Protein AF-A0A0R1WDC2-F1 (afdb_monomer_lite)

pLDDT: mean 91.36, std 9.64, range [44.75, 97.81]

Radius of gyration: 18.88 Å; chains: 1; bounding box: 41×21×53 Å

Organism: NCBI:txid1423774

Sequence (84 aa):
MAINQDILDINEAIRQYGNACNSIGYAQATRESAINMQNNATSLDDAEAYSNSAERLAVAISVLRDDKNDYEEKIKRAFEHYYS

Foldseek 3Di:
DPDDVLVVQLVVLVVQLVVLVVLLVVLVVVLVVLCVQLVVDPDPVSVVVSVVSSVVSVVVSVVSVVSNVVSVVSNVVSVVVVVD

Secondary structure (DSSP, 8-state):
----HHHHHHHHHHHHHHHHHHHHHHHHHHHHHHHHHHHT-SSHHHHHHHHHHHHHHHHHHHHHHHHHHHHHHHHHHHHHHHH-

Structure (mmCIF, N/CA/C/O backbone):
data_AF-A0A0R1WDC2-F1
#
_entry.id   AF-A0A0R1WDC2-F1
#
loop_
_atom_site.group_PDB
_atom_site.id
_atom_site.type_symbol
_atom_site.label_atom_id
_atom_site.label_alt_id
_atom_site.label_comp_id
_atom_site.label_asym_id
_atom_site.label_entity_id
_atom_site.label_seq_id
_atom_site.pdbx_PDB_ins_code
_atom_site.Cartn_x
_atom_site.Cartn_y
_atom_site.Cartn_z
_atom_site.occupancy
_atom_site.B_iso_or_equiv
_atom_site.auth_seq_id
_atom_site.auth_comp_id
_atom_site.auth_asym_id
_atom_site.auth_atom_id
_atom_site.pdbx_PDB_model_num
ATOM 1 N N . MET A 1 1 ? -18.417 -16.160 28.718 1.00 44.75 1 MET A N 1
ATOM 2 C CA . MET A 1 1 ? -18.184 -14.716 28.510 1.00 44.75 1 MET A CA 1
ATOM 3 C C . MET A 1 1 ? -18.643 -14.390 27.104 1.00 44.75 1 MET A C 1
ATOM 5 O O . MET A 1 1 ? -18.034 -14.896 26.173 1.00 44.75 1 MET A O 1
ATOM 9 N N . ALA A 1 2 ? -19.745 -13.656 26.944 1.00 53.09 2 ALA A N 1
ATOM 10 C CA . ALA A 1 2 ? -20.085 -13.080 25.647 1.00 53.09 2 ALA A CA 1
ATOM 11 C C . ALA A 1 2 ? -19.105 -11.925 25.416 1.00 53.09 2 ALA A C 1
ATOM 13 O O . ALA A 1 2 ? -19.061 -10.996 26.221 1.00 53.09 2 ALA A O 1
ATOM 14 N N . ILE A 1 3 ? -18.244 -12.044 24.406 1.00 60.25 3 ILE A N 1
ATOM 15 C CA . ILE A 1 3 ? -17.394 -10.928 23.991 1.00 60.25 3 ILE A CA 1
ATOM 16 C C . ILE A 1 3 ? -18.331 -9.844 23.446 1.00 60.25 3 ILE A C 1
ATOM 18 O O . ILE A 1 3 ? -19.245 -10.159 22.686 1.00 60.25 3 ILE A O 1
ATOM 22 N N . ASN A 1 4 ? -18.137 -8.594 23.869 1.00 80.12 4 ASN A N 1
ATOM 23 C CA . ASN A 1 4 ? -18.895 -7.463 23.341 1.00 80.12 4 ASN A CA 1
ATOM 24 C C . ASN A 1 4 ? -18.610 -7.334 21.829 1.00 80.12 4 ASN A C 1
ATOM 26 O O . ASN A 1 4 ? -17.446 -7.233 21.437 1.00 80.12 4 ASN A O 1
ATOM 30 N N . GLN A 1 5 ? -19.661 -7.366 21.004 1.00 80.75 5 GLN A N 1
ATOM 31 C CA . GLN A 1 5 ? -19.571 -7.266 19.546 1.00 80.75 5 GLN A CA 1
ATOM 32 C C . GLN A 1 5 ? -18.830 -5.995 19.104 1.00 80.75 5 GLN A C 1
ATOM 34 O O . GLN A 1 5 ? -18.002 -6.065 18.203 1.00 80.75 5 GLN A O 1
ATOM 39 N N . ASP A 1 6 ? -19.007 -4.883 19.821 1.00 75.12 6 ASP A N 1
ATOM 40 C CA . ASP A 1 6 ? -18.324 -3.619 19.532 1.00 75.12 6 ASP A CA 1
ATOM 41 C C . ASP A 1 6 ? -16.799 -3.747 19.648 1.00 75.12 6 ASP A C 1
ATOM 43 O O . ASP A 1 6 ? -16.049 -3.225 18.828 1.00 75.12 6 ASP A O 1
ATOM 47 N N . ILE A 1 7 ? -16.311 -4.501 20.641 1.00 82.88 7 ILE A N 1
ATOM 48 C CA . ILE A 1 7 ? -14.872 -4.737 20.831 1.00 82.88 7 ILE A CA 1
ATOM 49 C C . ILE A 1 7 ? -14.312 -5.596 19.689 1.00 82.88 7 ILE A C 1
ATOM 51 O O . ILE A 1 7 ? -13.170 -5.399 19.269 1.00 82.88 7 ILE A O 1
ATOM 55 N N . LEU A 1 8 ? -15.091 -6.554 19.176 1.00 88.12 8 LEU A N 1
ATOM 56 C CA . LEU A 1 8 ? -14.689 -7.352 18.014 1.00 88.12 8 LEU A CA 1
ATOM 57 C C . LEU A 1 8 ? -14.613 -6.488 16.757 1.00 88.12 8 LEU A C 1
ATOM 59 O O . LEU A 1 8 ? -13.620 -6.571 16.035 1.00 88.12 8 LEU A O 1
ATOM 63 N N . ASP A 1 9 ? -15.607 -5.631 16.545 1.00 84.12 9 ASP A N 1
ATOM 64 C CA . ASP A 1 9 ? -15.677 -4.749 15.383 1.00 84.12 9 ASP A CA 1
ATOM 65 C C . ASP A 1 9 ? -14.543 -3.708 15.402 1.00 84.12 9 ASP A C 1
ATOM 67 O O . ASP A 1 9 ? -13.885 -3.501 14.380 1.00 84.12 9 ASP A O 1
ATOM 71 N N . ILE A 1 10 ? -14.218 -3.136 16.572 1.00 85.50 10 ILE A N 1
ATOM 72 C CA . ILE A 1 10 ? -13.049 -2.257 16.760 1.00 85.50 10 ILE A CA 1
ATOM 73 C C . ILE A 1 10 ? -11.751 -2.995 16.409 1.00 85.50 10 ILE A C 1
ATOM 75 O O . ILE A 1 10 ? -10.936 -2.486 15.636 1.00 85.50 10 ILE A O 1
ATOM 79 N N . ASN A 1 11 ? -11.542 -4.197 16.957 1.00 90.44 11 ASN A N 1
ATOM 80 C CA . ASN A 1 11 ? -10.321 -4.970 16.709 1.00 90.44 11 ASN A CA 1
ATOM 81 C C . ASN A 1 11 ? -10.170 -5.345 15.231 1.00 90.44 11 ASN A C 1
ATOM 83 O O . ASN A 1 11 ? -9.068 -5.270 14.680 1.00 90.44 11 ASN A O 1
ATOM 87 N N . GLU A 1 12 ? -11.267 -5.730 14.582 1.00 90.56 12 GLU A N 1
ATOM 88 C CA . GLU A 1 12 ? -11.267 -6.060 13.163 1.00 90.56 12 GLU A CA 1
ATOM 89 C C . GLU A 1 12 ? -10.957 -4.833 12.304 1.00 90.56 12 GLU A C 1
ATOM 91 O O . GLU A 1 12 ? -10.105 -4.912 11.417 1.00 90.56 12 GLU A O 1
ATOM 96 N N . ALA A 1 13 ? -11.568 -3.685 12.599 1.00 88.38 13 ALA A N 1
ATOM 97 C CA . ALA A 1 13 ? -11.319 -2.451 11.865 1.00 88.38 13 ALA A CA 1
ATOM 98 C C . ALA A 1 13 ? -9.863 -1.970 12.027 1.00 88.38 13 ALA A C 1
ATOM 100 O O . ALA A 1 13 ? -9.222 -1.611 11.038 1.00 88.38 13 ALA A O 1
ATOM 101 N N . ILE A 1 14 ? -9.288 -2.054 13.236 1.00 92.62 14 ILE A N 1
ATOM 102 C CA . ILE A 1 14 ? -7.862 -1.759 13.485 1.00 92.62 14 ILE A CA 1
ATOM 103 C C . ILE A 1 14 ? -6.959 -2.701 12.680 1.00 92.62 14 ILE A C 1
ATOM 105 O O . ILE A 1 14 ? -5.981 -2.259 12.070 1.00 92.62 14 ILE A O 1
ATOM 109 N N . ARG A 1 15 ? -7.282 -3.998 12.643 1.00 94.94 15 ARG A N 1
ATOM 110 C CA . ARG A 1 15 ? -6.525 -4.989 11.869 1.00 94.94 15 ARG A CA 1
ATOM 111 C C . ARG A 1 15 ? -6.555 -4.672 10.374 1.00 94.94 15 ARG A C 1
ATOM 113 O O . ARG A 1 15 ? -5.507 -4.682 9.729 1.00 94.94 15 ARG A O 1
ATOM 120 N N . GLN A 1 16 ? -7.732 -4.370 9.829 1.00 93.12 16 GLN A N 1
ATOM 121 C CA . GLN A 1 16 ? -7.903 -4.009 8.420 1.00 93.12 16 GLN A CA 1
ATOM 122 C C . GLN A 1 16 ? -7.162 -2.709 8.076 1.00 93.12 16 GLN A C 1
ATOM 124 O O . GLN A 1 16 ? -6.431 -2.668 7.085 1.00 93.12 16 GLN A O 1
ATOM 129 N N . TYR A 1 17 ? -7.242 -1.697 8.943 1.00 93.75 17 TYR A N 1
ATOM 130 C CA . TYR A 1 17 ? -6.490 -0.449 8.809 1.00 93.75 17 TYR A CA 1
ATOM 131 C C . TYR A 1 17 ? -4.972 -0.683 8.772 1.00 93.75 17 TYR A C 1
ATOM 133 O O . TYR A 1 17 ? -4.275 -0.156 7.899 1.00 93.75 17 TYR A O 1
ATOM 141 N N . GLY A 1 18 ? -4.449 -1.505 9.689 1.00 94.69 18 GLY A N 1
ATOM 142 C CA . GLY A 1 18 ? -3.028 -1.856 9.732 1.00 94.69 18 GLY A CA 1
ATOM 143 C C . GLY A 1 18 ? -2.567 -2.583 8.467 1.00 94.69 18 GLY A C 1
ATOM 144 O O . GLY A 1 18 ? -1.530 -2.239 7.895 1.00 94.69 18 GLY A O 1
ATOM 145 N N . ASN A 1 19 ? -3.367 -3.535 7.980 1.00 94.94 19 ASN A N 1
ATOM 146 C CA . ASN A 1 19 ? -3.092 -4.242 6.729 1.00 94.94 19 ASN A CA 1
ATOM 147 C C . ASN A 1 19 ? -3.065 -3.288 5.529 1.00 94.94 19 ASN A C 1
ATOM 149 O O . ASN A 1 19 ? -2.119 -3.340 4.747 1.00 94.94 19 ASN A O 1
ATOM 153 N N . ALA A 1 20 ? -4.040 -2.379 5.418 1.00 93.88 20 ALA A N 1
ATOM 154 C CA . ALA A 1 20 ? -4.075 -1.379 4.353 1.00 93.88 20 ALA A CA 1
ATOM 155 C C . ALA A 1 20 ? -2.827 -0.480 4.376 1.00 93.88 20 ALA A C 1
ATOM 157 O O . ALA A 1 20 ? -2.192 -0.280 3.341 1.00 93.88 20 ALA A O 1
ATOM 158 N N . CYS A 1 21 ? -2.409 -0.008 5.556 1.00 94.75 21 CYS A N 1
ATOM 159 C CA . CYS A 1 21 ? -1.181 0.781 5.709 1.00 94.75 21 CYS A CA 1
ATOM 160 C C . CYS A 1 21 ? 0.067 0.018 5.235 1.00 94.75 21 CYS A C 1
ATOM 162 O O . CYS A 1 21 ? 0.876 0.567 4.485 1.00 94.75 21 CYS A O 1
ATOM 164 N N . ASN A 1 22 ? 0.205 -1.252 5.627 1.00 96.56 22 ASN A N 1
ATOM 165 C CA . ASN A 1 22 ? 1.324 -2.091 5.196 1.00 96.56 22 ASN A CA 1
ATOM 166 C C . ASN A 1 22 ? 1.314 -2.303 3.677 1.00 96.56 22 ASN A C 1
ATOM 168 O O . ASN A 1 22 ? 2.342 -2.132 3.023 1.00 96.56 22 ASN A O 1
ATOM 172 N N . SER A 1 23 ? 0.152 -2.622 3.099 1.00 96.12 23 SER A N 1
ATOM 173 C CA . SER A 1 23 ? -0.011 -2.796 1.653 1.00 96.12 23 SER A CA 1
ATOM 174 C C . SER A 1 23 ? 0.342 -1.530 0.871 1.00 96.12 23 SER A C 1
ATOM 176 O O . SER A 1 23 ? 1.017 -1.630 -0.152 1.00 96.12 23 SER A O 1
ATOM 178 N N . ILE A 1 24 ? -0.042 -0.345 1.365 1.00 97.00 24 ILE A N 1
ATOM 179 C CA . ILE A 1 24 ? 0.367 0.942 0.779 1.00 97.00 24 ILE A CA 1
ATOM 180 C C . ILE A 1 24 ? 1.892 1.064 0.786 1.00 97.00 24 ILE A C 1
ATOM 182 O O . ILE A 1 24 ? 2.471 1.373 -0.253 1.00 97.00 24 ILE A O 1
ATOM 186 N N . GLY A 1 25 ? 2.540 0.796 1.9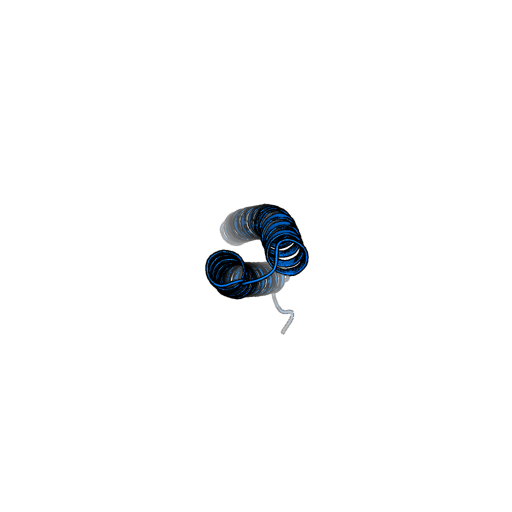24 1.00 96.50 25 GLY A N 1
ATOM 187 C CA . GLY A 1 25 ? 3.995 0.889 2.050 1.00 96.50 25 GLY A CA 1
ATOM 188 C C . GLY A 1 25 ? 4.733 -0.037 1.080 1.00 96.50 25 GLY A C 1
ATOM 189 O O . GLY A 1 25 ? 5.638 0.404 0.371 1.00 96.50 25 GL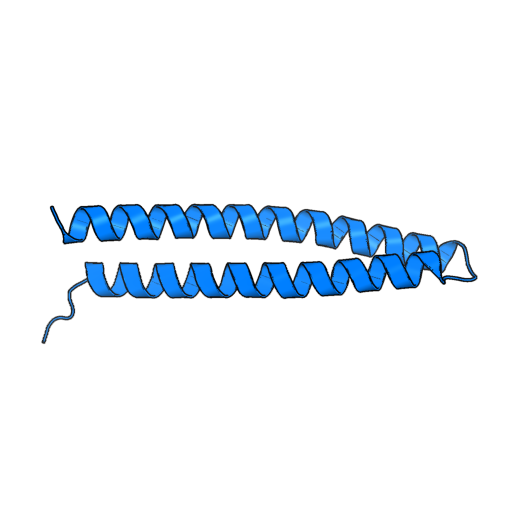Y A O 1
ATOM 190 N N . TYR A 1 26 ? 4.304 -1.299 0.974 1.00 96.81 26 TYR A N 1
ATOM 191 C CA . TYR A 1 26 ? 4.873 -2.240 0.004 1.00 96.81 26 TYR A CA 1
ATOM 192 C C . TYR A 1 26 ? 4.667 -1.771 -1.437 1.00 96.81 26 TYR A C 1
ATOM 194 O O . TYR A 1 26 ? 5.626 -1.732 -2.205 1.00 96.81 26 TYR A O 1
ATOM 202 N N . ALA A 1 27 ? 3.450 -1.357 -1.798 1.00 96.50 27 ALA A N 1
ATOM 203 C CA . ALA A 1 27 ? 3.150 -0.883 -3.145 1.00 96.50 27 ALA A CA 1
ATOM 204 C C . ALA A 1 27 ? 3.951 0.381 -3.509 1.00 96.50 27 ALA A C 1
ATOM 206 O O . ALA A 1 27 ? 4.415 0.507 -4.643 1.00 96.50 27 ALA A O 1
ATOM 207 N N . GLN A 1 28 ? 4.164 1.293 -2.553 1.00 97.56 28 GLN A N 1
ATOM 208 C CA . GLN A 1 28 ? 5.013 2.474 -2.728 1.00 97.56 28 GLN A CA 1
ATOM 209 C C . GLN A 1 28 ? 6.470 2.090 -2.991 1.00 97.56 28 GLN A C 1
ATOM 211 O O . GLN A 1 28 ? 7.039 2.552 -3.979 1.00 97.56 28 GLN A O 1
ATOM 216 N N . ALA A 1 29 ? 7.042 1.198 -2.180 1.00 97.38 29 ALA A N 1
ATOM 217 C CA . ALA A 1 29 ? 8.411 0.725 -2.375 1.00 97.38 29 ALA A CA 1
ATOM 218 C C . ALA A 1 29 ? 8.585 0.015 -3.731 1.00 97.38 29 ALA A C 1
ATOM 220 O O . ALA A 1 29 ? 9.555 0.254 -4.453 1.00 97.38 29 ALA A O 1
ATOM 221 N N . THR A 1 30 ? 7.619 -0.820 -4.130 1.00 97.50 30 THR A N 1
ATOM 222 C CA . THR A 1 30 ? 7.628 -1.465 -5.452 1.00 97.50 30 THR A CA 1
ATOM 223 C C . THR A 1 30 ? 7.532 -0.439 -6.579 1.00 97.50 30 THR A C 1
ATOM 225 O O . THR A 1 30 ? 8.234 -0.561 -7.582 1.00 97.50 30 THR A O 1
ATOM 228 N N . ARG A 1 31 ? 6.710 0.604 -6.419 1.00 97.38 31 ARG A N 1
ATOM 229 C CA . ARG A 1 31 ? 6.583 1.677 -7.412 1.00 97.38 31 ARG A CA 1
ATOM 230 C C . ARG A 1 31 ? 7.882 2.461 -7.566 1.00 97.38 31 ARG A C 1
ATOM 232 O O . ARG A 1 31 ? 8.287 2.734 -8.691 1.00 97.38 31 ARG A O 1
ATOM 239 N N . GLU A 1 32 ? 8.539 2.810 -6.465 1.00 97.81 32 GLU A N 1
ATOM 240 C CA . GLU A 1 32 ? 9.849 3.469 -6.497 1.00 97.81 32 GLU A CA 1
ATOM 241 C C . GLU A 1 32 ? 10.897 2.599 -7.194 1.00 97.81 32 GLU A C 1
ATOM 243 O O . GLU A 1 32 ? 11.668 3.095 -8.014 1.00 97.81 32 GLU A O 1
ATOM 248 N N . SER A 1 33 ? 10.881 1.287 -6.945 1.00 97.62 33 SER A N 1
ATOM 249 C CA . SER A 1 33 ? 11.743 0.346 -7.659 1.00 97.62 33 SER A CA 1
ATOM 250 C C . SER A 1 33 ? 11.466 0.337 -9.167 1.00 97.62 33 SER A C 1
ATOM 252 O O . SER A 1 33 ? 12.415 0.417 -9.943 1.00 97.62 33 SER A O 1
ATOM 254 N N . ALA A 1 34 ? 10.197 0.331 -9.590 1.00 96.88 34 ALA A N 1
ATOM 255 C CA . ALA A 1 34 ? 9.832 0.404 -11.006 1.00 96.88 34 ALA A CA 1
ATOM 256 C C . ALA A 1 34 ? 10.318 1.708 -11.665 1.00 96.88 34 ALA A C 1
ATOM 258 O O . ALA A 1 34 ? 10.900 1.663 -12.743 1.00 96.88 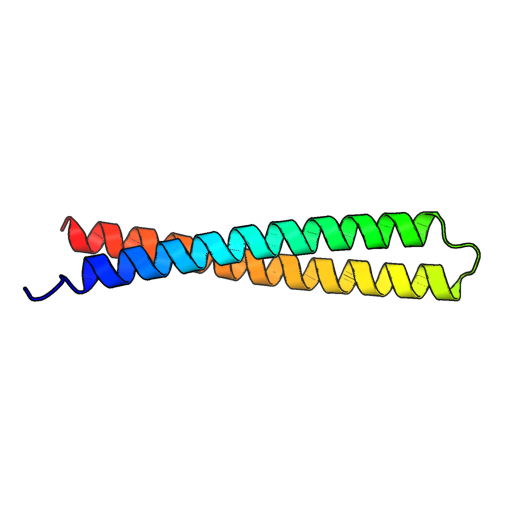34 ALA A O 1
ATOM 259 N N . ILE A 1 35 ? 10.173 2.855 -10.993 1.00 97.56 35 ILE A N 1
ATOM 260 C CA . ILE A 1 35 ? 10.689 4.148 -11.482 1.00 97.56 35 ILE A CA 1
ATOM 261 C C . ILE A 1 35 ? 12.219 4.117 -11.601 1.00 97.56 35 ILE A C 1
ATOM 263 O O . ILE A 1 35 ? 12.785 4.587 -12.586 1.00 97.56 35 ILE A O 1
ATOM 267 N N . ASN A 1 36 ? 12.910 3.526 -10.626 1.00 97.81 36 ASN A N 1
ATOM 268 C CA . ASN A 1 36 ? 14.361 3.367 -10.697 1.00 97.81 36 ASN A CA 1
ATOM 269 C C . ASN A 1 36 ? 14.779 2.460 -11.862 1.00 97.81 36 ASN A C 1
ATOM 271 O O . ASN A 1 36 ? 15.767 2.755 -12.529 1.00 97.81 36 ASN A O 1
ATOM 275 N N . MET A 1 37 ? 14.044 1.379 -12.132 1.00 97.06 37 MET A N 1
ATOM 276 C CA . MET A 1 37 ? 14.314 0.504 -13.276 1.00 97.06 37 MET A CA 1
ATOM 277 C C . MET A 1 37 ? 14.048 1.211 -14.607 1.00 97.06 37 MET A C 1
ATOM 279 O O . MET A 1 37 ? 14.885 1.125 -15.499 1.00 97.06 37 MET A O 1
ATOM 283 N N . GLN A 1 38 ? 12.963 1.983 -14.712 1.00 96.50 38 GLN A N 1
ATOM 284 C CA . GLN A 1 38 ? 12.675 2.835 -15.869 1.00 96.50 38 GLN A CA 1
ATOM 285 C C . GLN A 1 38 ? 13.834 3.795 -16.165 1.00 96.50 38 GLN A C 1
ATOM 287 O O . GLN A 1 38 ? 14.293 3.873 -17.300 1.00 96.50 38 GLN A O 1
ATOM 292 N N . ASN A 1 39 ? 14.336 4.497 -15.145 1.00 95.88 39 ASN A N 1
ATOM 293 C CA . ASN A 1 39 ? 15.418 5.474 -15.304 1.00 95.88 39 ASN A CA 1
ATOM 294 C C . ASN A 1 39 ? 16.753 4.844 -15.734 1.00 95.88 39 ASN A C 1
ATOM 296 O O . ASN A 1 39 ? 17.594 5.532 -16.306 1.00 95.88 39 ASN A O 1
ATOM 300 N N . ASN A 1 40 ? 16.956 3.558 -15.436 1.00 97.00 40 ASN A N 1
ATOM 301 C CA . ASN A 1 40 ? 18.172 2.817 -15.773 1.00 97.00 40 ASN A CA 1
ATOM 302 C C . ASN A 1 40 ? 17.991 1.878 -16.978 1.00 97.00 40 ASN A C 1
ATOM 304 O O . ASN A 1 40 ? 18.920 1.144 -17.322 1.00 97.00 40 ASN A O 1
ATOM 308 N N . ALA A 1 41 ? 16.814 1.867 -17.604 1.00 96.00 41 ALA A N 1
ATOM 309 C CA . ALA A 1 41 ? 16.541 1.026 -18.756 1.00 96.00 41 ALA A CA 1
ATOM 310 C C . ALA A 1 41 ? 17.363 1.491 -19.966 1.00 96.00 41 ALA A C 1
ATOM 312 O O . ALA A 1 41 ? 17.472 2.681 -20.258 1.00 96.00 41 ALA A O 1
ATOM 313 N N . THR A 1 42 ? 17.946 0.532 -20.681 1.00 95.62 42 THR A N 1
ATOM 314 C CA . THR A 1 42 ? 18.747 0.789 -21.888 1.00 95.62 42 THR A CA 1
ATOM 315 C C . THR A 1 42 ? 17.941 0.619 -23.176 1.00 95.62 42 THR A C 1
ATOM 317 O O . THR A 1 42 ? 18.402 1.041 -24.236 1.00 95.62 42 THR A O 1
ATOM 320 N N . SER A 1 43 ? 16.741 0.034 -23.090 1.00 97.38 43 SER A N 1
ATOM 321 C CA . SER A 1 43 ? 15.778 -0.082 -24.185 1.00 97.38 43 SER A CA 1
ATOM 322 C C . SER A 1 43 ? 14.526 0.754 -23.898 1.00 97.38 43 SER A C 1
ATOM 324 O O . SER A 1 43 ? 14.129 0.930 -22.742 1.00 97.38 43 SER A O 1
ATOM 326 N N . LEU A 1 44 ? 13.907 1.280 -24.960 1.00 95.94 44 LEU A N 1
ATOM 327 C CA . LEU A 1 44 ? 12.657 2.038 -24.850 1.00 95.94 44 LEU A CA 1
ATOM 328 C C . LEU A 1 44 ? 11.497 1.148 -24.387 1.00 95.94 44 LEU A C 1
ATOM 330 O O . LEU A 1 44 ? 10.713 1.579 -23.547 1.00 95.94 44 LEU A O 1
ATOM 334 N N . ASP A 1 45 ? 11.441 -0.093 -24.872 1.00 96.88 45 ASP A N 1
ATOM 335 C CA . ASP A 1 45 ? 10.388 -1.052 -24.526 1.00 96.88 45 ASP A CA 1
ATOM 336 C C . ASP A 1 45 ? 10.408 -1.392 -23.025 1.00 96.88 45 ASP A C 1
ATOM 338 O O . ASP A 1 45 ? 9.362 -1.409 -22.373 1.00 96.88 45 ASP A O 1
ATOM 342 N N . ASP A 1 46 ? 11.596 -1.595 -22.441 1.00 95.81 46 ASP A N 1
ATOM 343 C CA . ASP A 1 46 ? 11.734 -1.846 -21.001 1.00 95.81 46 ASP A CA 1
ATOM 344 C C . ASP A 1 46 ? 11.348 -0.607 -20.184 1.00 95.81 46 ASP A C 1
ATOM 346 O O . ASP A 1 46 ? 10.627 -0.711 -19.187 1.00 95.81 46 ASP A O 1
ATOM 350 N N . ALA A 1 47 ? 11.787 0.583 -20.613 1.00 96.06 47 ALA A N 1
ATOM 351 C CA . ALA A 1 47 ? 11.430 1.839 -19.956 1.00 96.06 47 ALA A CA 1
ATOM 352 C C . ALA A 1 47 ? 9.906 2.052 -19.940 1.00 96.06 47 ALA A C 1
ATOM 354 O O . ALA A 1 47 ? 9.340 2.427 -18.909 1.00 96.06 47 ALA A O 1
ATOM 355 N N . GLU A 1 48 ? 9.230 1.772 -21.056 1.00 97.69 48 GLU A N 1
ATOM 356 C CA . GLU A 1 48 ? 7.775 1.861 -21.171 1.00 97.69 48 GLU A CA 1
ATOM 357 C C . GLU A 1 48 ? 7.072 0.817 -20.293 1.00 97.69 48 GLU A C 1
ATOM 359 O O . GLU A 1 48 ? 6.120 1.144 -19.577 1.00 97.69 48 GLU A O 1
ATOM 364 N N . ALA A 1 49 ? 7.563 -0.425 -20.263 1.00 97.31 49 ALA A N 1
ATOM 365 C CA . ALA A 1 49 ? 7.020 -1.470 -19.399 1.00 97.31 49 ALA A CA 1
ATOM 366 C C . ALA A 1 49 ? 7.093 -1.085 -17.910 1.00 97.31 49 ALA A C 1
ATOM 368 O O . ALA A 1 49 ? 6.108 -1.232 -17.176 1.00 97.31 49 ALA A O 1
ATOM 369 N N . TYR A 1 50 ? 8.227 -0.537 -17.461 1.00 97.75 50 TYR A N 1
ATOM 370 C CA . TYR A 1 50 ? 8.381 -0.050 -16.090 1.00 97.75 50 TYR A CA 1
ATOM 371 C C . TYR A 1 50 ? 7.516 1.180 -15.795 1.00 97.75 50 TYR A C 1
ATOM 373 O O . TYR A 1 50 ? 6.922 1.240 -14.714 1.00 97.75 50 TYR A O 1
ATOM 381 N N . SER A 1 51 ? 7.369 2.104 -16.752 1.00 97.44 51 SER A N 1
ATOM 382 C CA . SER A 1 51 ? 6.452 3.250 -16.642 1.00 97.44 51 SER A CA 1
ATOM 383 C C . SER A 1 51 ? 5.013 2.784 -16.412 1.00 97.44 51 SER A C 1
ATOM 385 O O . SER A 1 51 ? 4.373 3.160 -15.427 1.00 97.44 51 SER A O 1
ATOM 387 N N . ASN A 1 52 ? 4.534 1.869 -17.259 1.00 97.31 52 ASN A N 1
ATOM 388 C CA . ASN A 1 52 ? 3.198 1.283 -17.160 1.00 97.31 52 ASN A CA 1
ATOM 389 C C . ASN A 1 52 ? 2.985 0.558 -15.821 1.00 97.31 52 ASN A C 1
ATOM 391 O O . ASN A 1 52 ? 1.915 0.644 -15.213 1.00 97.31 52 ASN A O 1
ATOM 395 N N . SER A 1 53 ? 4.004 -0.154 -15.331 1.00 96.69 53 SER A N 1
ATOM 396 C CA . SER A 1 53 ? 3.960 -0.795 -14.014 1.00 96.69 53 SER A CA 1
ATOM 397 C C . SER A 1 53 ? 3.845 0.233 -12.879 1.00 96.69 53 SER A C 1
ATOM 399 O O . SER A 1 53 ? 3.004 0.086 -11.987 1.00 96.69 53 SER A O 1
ATOM 401 N N . ALA A 1 54 ? 4.641 1.306 -12.923 1.00 97.25 54 ALA A N 1
ATOM 402 C CA . ALA A 1 54 ? 4.621 2.365 -11.916 1.00 97.25 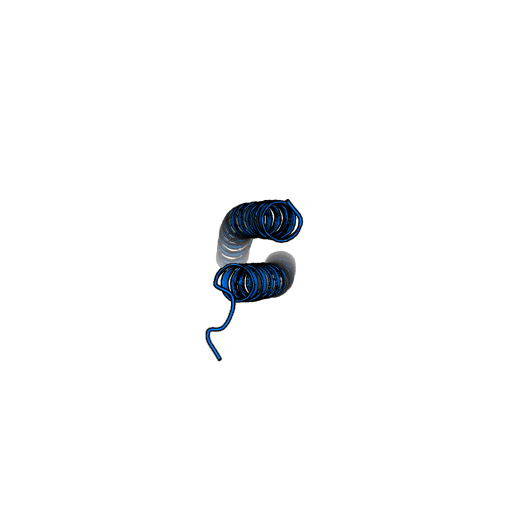54 ALA A CA 1
ATOM 403 C C . ALA A 1 54 ? 3.276 3.115 -11.873 1.00 97.25 54 ALA A C 1
ATOM 405 O O . ALA A 1 54 ? 2.809 3.481 -10.788 1.00 97.25 54 ALA A O 1
ATOM 406 N N . GLU A 1 55 ? 2.635 3.312 -13.025 1.00 97.62 55 GLU A N 1
ATOM 407 C CA . GLU A 1 55 ? 1.295 3.900 -13.132 1.00 97.62 55 GLU A CA 1
ATOM 408 C C . GLU A 1 55 ? 0.220 2.993 -12.530 1.00 97.62 55 GLU A C 1
ATOM 410 O O . GLU A 1 55 ? -0.575 3.442 -11.701 1.00 97.62 55 GLU A O 1
ATOM 415 N N . ARG A 1 56 ? 0.231 1.694 -12.856 1.00 96.38 56 ARG A N 1
ATOM 416 C CA . ARG A 1 56 ? -0.699 0.718 -12.259 1.00 96.38 56 ARG A CA 1
ATOM 417 C C . ARG A 1 56 ? -0.566 0.664 -10.739 1.00 96.38 56 ARG A C 1
ATOM 419 O O . ARG A 1 56 ? -1.575 0.628 -10.035 1.00 96.38 56 ARG A O 1
ATOM 426 N N . LEU A 1 57 ? 0.663 0.707 -10.224 1.00 97.06 57 LEU A N 1
ATOM 427 C CA . LEU A 1 57 ? 0.915 0.758 -8.784 1.00 97.06 57 LEU A CA 1
ATOM 428 C C . LEU A 1 57 ? 0.412 2.063 -8.158 1.00 97.06 57 LEU A C 1
ATOM 430 O O . LEU A 1 57 ? -0.118 2.028 -7.051 1.00 97.06 57 LEU A O 1
ATOM 434 N N . ALA A 1 58 ? 0.516 3.202 -8.851 1.00 97.25 58 ALA A N 1
ATOM 435 C CA . ALA A 1 58 ? -0.042 4.465 -8.366 1.00 97.25 58 ALA A CA 1
ATOM 436 C C . ALA A 1 58 ? -1.568 4.386 -8.191 1.00 97.25 58 ALA A C 1
ATOM 438 O O . ALA A 1 58 ? -2.089 4.818 -7.161 1.00 97.25 58 ALA A O 1
ATOM 439 N N . VAL A 1 59 ? -2.268 3.777 -9.154 1.00 96.62 59 VAL A N 1
ATOM 440 C CA . VAL A 1 59 ? -3.717 3.533 -9.065 1.00 96.62 59 VAL A CA 1
ATOM 441 C C . VAL A 1 59 ? -4.038 2.608 -7.890 1.00 96.62 59 VAL A C 1
ATOM 443 O O . VAL A 1 59 ? -4.895 2.937 -7.073 1.00 96.62 59 VAL A O 1
ATOM 446 N N . ALA A 1 60 ? -3.314 1.494 -7.746 1.00 94.94 60 ALA A N 1
ATOM 447 C CA . ALA A 1 60 ? -3.514 0.560 -6.637 1.00 94.94 60 ALA A CA 1
ATOM 448 C C . ALA A 1 60 ? -3.293 1.220 -5.263 1.00 94.94 60 ALA A C 1
ATOM 450 O O . ALA A 1 60 ? -4.084 1.014 -4.346 1.00 94.94 60 ALA A O 1
ATOM 451 N N . ILE A 1 61 ? -2.263 2.062 -5.124 1.00 96.75 61 ILE A N 1
ATOM 452 C CA . ILE A 1 61 ? -2.012 2.837 -3.899 1.00 96.75 61 ILE A CA 1
ATOM 453 C C . ILE A 1 61 ? -3.184 3.771 -3.588 1.00 96.75 61 ILE A C 1
ATOM 455 O O . ILE A 1 61 ? -3.529 3.927 -2.418 1.00 96.75 61 ILE A O 1
ATOM 459 N N . SER A 1 62 ? -3.792 4.395 -4.602 1.00 96.62 62 SER A N 1
ATOM 460 C CA . SER A 1 62 ? -4.964 5.253 -4.397 1.00 96.62 62 SER A CA 1
ATOM 461 C C . SER A 1 62 ? -6.133 4.461 -3.815 1.00 96.62 62 SER A C 1
ATOM 463 O O . SER A 1 62 ? -6.673 4.862 -2.792 1.00 96.62 62 SER A O 1
ATOM 465 N N . VAL A 1 63 ? -6.450 3.302 -4.399 1.00 95.25 63 VAL A N 1
ATOM 466 C CA . VAL A 1 63 ? -7.528 2.426 -3.906 1.00 95.25 63 VAL A CA 1
ATOM 467 C C . VAL A 1 63 ? -7.264 1.989 -2.463 1.00 95.25 63 VAL A C 1
ATOM 469 O O . VAL A 1 63 ? -8.135 2.100 -1.610 1.00 95.25 63 VAL A O 1
ATOM 472 N N . LEU A 1 64 ? -6.033 1.580 -2.148 1.00 94.94 64 LEU A N 1
ATOM 473 C CA . LEU A 1 64 ? -5.673 1.182 -0.784 1.00 94.94 64 LEU A CA 1
ATOM 474 C C . LEU A 1 64 ? -5.770 2.339 0.225 1.00 94.94 64 LEU A C 1
ATOM 476 O O . LEU A 1 64 ? -6.029 2.109 1.407 1.00 94.94 64 LEU A O 1
ATOM 480 N N . ARG A 1 65 ? -5.540 3.586 -0.207 1.00 96.50 65 ARG A N 1
ATOM 481 C CA . ARG A 1 65 ? -5.735 4.772 0.643 1.00 96.50 65 ARG A CA 1
ATOM 482 C C . ARG A 1 65 ? -7.210 5.028 0.916 1.00 96.50 65 ARG A C 1
ATOM 484 O O . ARG A 1 65 ? -7.534 5.401 2.041 1.00 96.50 65 ARG A O 1
ATOM 491 N N . ASP A 1 66 ? -8.071 4.805 -0.068 1.00 96.00 66 ASP A N 1
ATOM 492 C CA . ASP A 1 66 ? -9.518 4.903 0.119 1.00 96.00 66 ASP A CA 1
ATOM 493 C C . ASP A 1 66 ? -9.997 3.843 1.122 1.00 96.00 66 ASP A C 1
ATOM 495 O O . ASP A 1 66 ? -10.666 4.192 2.095 1.00 96.00 66 ASP A O 1
ATOM 499 N N . ASP A 1 67 ? -9.534 2.595 0.988 1.00 92.75 67 ASP A N 1
ATOM 500 C CA . ASP A 1 67 ? -9.803 1.518 1.954 1.00 92.75 67 ASP A CA 1
ATOM 501 C C . ASP A 1 67 ? -9.310 1.877 3.364 1.00 92.75 67 ASP A C 1
ATOM 503 O O . ASP A 1 67 ? -10.044 1.755 4.344 1.00 92.75 67 ASP A O 1
ATOM 507 N N . LYS A 1 68 ? -8.069 2.373 3.486 1.00 94.50 68 LYS A N 1
ATOM 508 C CA . LYS A 1 68 ? -7.516 2.849 4.764 1.00 94.50 68 LYS A CA 1
ATOM 509 C C . LYS A 1 68 ? -8.439 3.891 5.405 1.00 94.50 68 LYS A C 1
ATOM 511 O O . LYS A 1 68 ? -8.667 3.831 6.612 1.00 94.50 68 LYS A O 1
ATOM 516 N N . ASN A 1 69 ? -8.920 4.861 4.630 1.00 94.94 69 ASN A N 1
ATOM 517 C CA . ASN A 1 69 ? -9.775 5.930 5.140 1.00 94.94 69 ASN A CA 1
ATOM 518 C C . ASN A 1 69 ? -11.146 5.397 5.585 1.00 94.94 69 ASN A C 1
ATOM 520 O O . ASN A 1 69 ? -1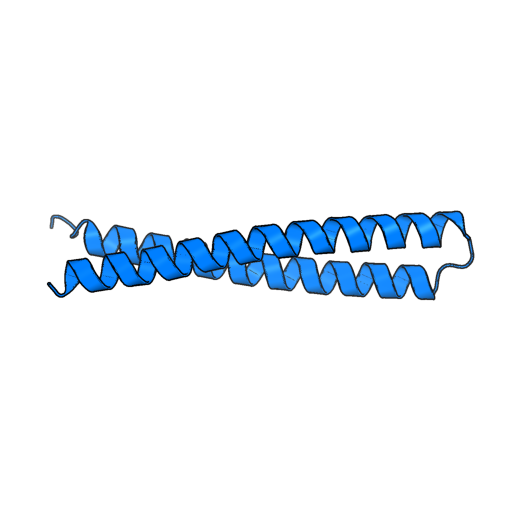1.643 5.820 6.627 1.00 94.94 69 ASN A O 1
ATOM 524 N N . ASP A 1 70 ? -11.723 4.437 4.856 1.00 93.19 70 ASP A N 1
ATOM 525 C CA . ASP A 1 70 ? -12.960 3.755 5.261 1.00 93.19 70 ASP A CA 1
ATOM 526 C C . ASP A 1 70 ? -12.778 2.977 6.576 1.00 93.19 70 ASP A C 1
ATOM 528 O O . ASP A 1 70 ? -13.601 3.080 7.487 1.00 93.19 70 ASP A O 1
ATOM 532 N N . TYR A 1 71 ? -11.660 2.262 6.740 1.00 91.44 71 TYR A N 1
ATOM 533 C CA . TYR A 1 71 ? -11.354 1.589 8.005 1.00 91.44 71 TYR A CA 1
ATOM 534 C C . TYR A 1 71 ? -11.137 2.578 9.152 1.00 91.44 71 TYR A C 1
ATOM 536 O O . TYR A 1 71 ? -11.589 2.324 10.265 1.00 91.44 71 TYR A O 1
ATOM 544 N N . GLU A 1 72 ? -10.500 3.722 8.899 1.00 92.06 72 GLU A N 1
ATOM 545 C CA . GLU A 1 72 ? -10.335 4.779 9.902 1.00 92.06 72 GLU A CA 1
ATOM 546 C C . GLU A 1 72 ? -11.688 5.315 10.393 1.00 92.06 72 GLU A C 1
ATOM 548 O O . GLU A 1 72 ? -11.889 5.511 11.592 1.00 92.06 72 GLU A O 1
ATOM 553 N N . GLU A 1 73 ? -12.635 5.511 9.477 1.00 92.38 73 GLU A N 1
ATOM 554 C CA . GLU A 1 73 ? -13.997 5.940 9.795 1.00 92.38 73 GLU A CA 1
ATOM 555 C C . GLU A 1 73 ? -14.776 4.860 10.561 1.00 92.38 73 GLU A C 1
ATOM 557 O O . GLU A 1 73 ? -15.442 5.158 11.553 1.00 92.38 73 GLU A O 1
ATOM 562 N N . LYS A 1 74 ? -14.650 3.588 10.164 1.00 87.94 74 LYS A N 1
ATOM 563 C CA . LYS A 1 74 ? -15.241 2.454 10.896 1.00 87.94 74 LYS A CA 1
ATOM 564 C C . LYS A 1 74 ? -14.722 2.367 12.328 1.00 87.94 74 LYS A C 1
ATOM 566 O O . LYS A 1 74 ? -15.517 2.163 13.241 1.00 87.94 74 LYS A O 1
ATOM 571 N N . ILE A 1 75 ? -13.417 2.570 12.529 1.00 87.44 75 ILE A N 1
ATOM 572 C CA . ILE A 1 75 ? -12.811 2.631 13.865 1.00 87.44 75 ILE A CA 1
ATOM 573 C C . ILE A 1 75 ? -13.465 3.751 14.681 1.00 87.44 75 ILE A C 1
ATOM 575 O O . ILE A 1 75 ? -13.917 3.492 15.794 1.00 87.44 75 ILE A O 1
ATOM 579 N N . LYS A 1 76 ? -13.564 4.971 14.131 1.00 89.19 76 LYS A N 1
ATOM 580 C CA . LYS A 1 76 ? -14.183 6.118 14.823 1.00 89.19 76 LYS A CA 1
ATOM 581 C C . LYS A 1 76 ? -15.613 5.807 15.263 1.00 89.19 76 LYS A C 1
ATOM 583 O O . LYS A 1 76 ? -15.914 5.937 16.445 1.00 89.19 76 LYS A O 1
ATOM 588 N N . ARG A 1 77 ? -16.453 5.304 14.354 1.00 86.44 77 ARG A N 1
ATOM 589 C CA . ARG A 1 77 ? -17.854 4.953 14.650 1.00 86.44 77 ARG A CA 1
ATOM 590 C C . ARG A 1 77 ? -17.986 3.860 15.703 1.00 86.44 77 ARG A C 1
ATOM 592 O O . ARG A 1 77 ? -18.846 3.949 16.573 1.00 86.44 77 ARG A O 1
ATOM 599 N N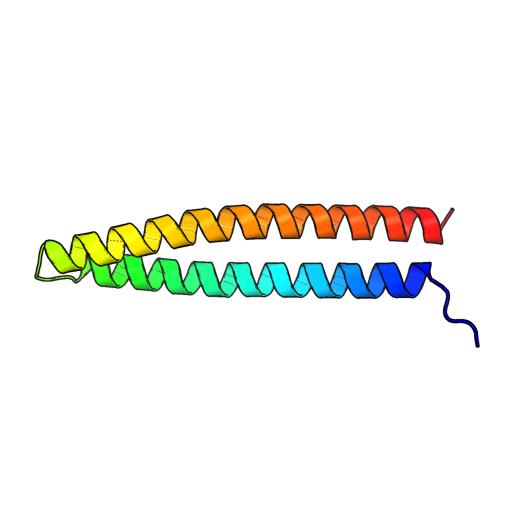 . ALA A 1 78 ? -17.138 2.835 15.635 1.00 83.25 78 ALA A N 1
ATOM 600 C CA . ALA A 1 78 ? -17.169 1.745 16.601 1.00 83.25 78 ALA A CA 1
ATOM 601 C C . ALA A 1 78 ? -16.757 2.226 18.006 1.00 83.25 78 ALA A C 1
ATOM 603 O O . ALA A 1 78 ? -17.376 1.842 18.997 1.00 83.25 78 ALA A O 1
ATOM 604 N N . PHE A 1 79 ? -15.774 3.130 18.100 1.00 83.88 79 PHE A N 1
ATOM 605 C CA . PHE A 1 79 ? -15.417 3.782 19.363 1.00 83.88 79 PHE A CA 1
ATOM 606 C C . PHE A 1 79 ? -16.517 4.713 19.889 1.00 83.88 79 PHE A C 1
ATOM 608 O O . PHE A 1 79 ? -16.789 4.693 21.087 1.00 83.88 79 PHE A O 1
ATOM 615 N N . GLU A 1 80 ? -17.158 5.506 19.028 1.00 85.31 80 GLU A N 1
ATOM 616 C CA . GLU A 1 80 ? -18.281 6.371 19.416 1.00 85.31 80 GLU A CA 1
ATOM 617 C C . GLU A 1 80 ? -19.445 5.564 20.001 1.00 85.31 80 GLU A C 1
ATOM 619 O O . GLU A 1 80 ? -19.955 5.931 21.055 1.00 85.31 80 GLU A O 1
ATOM 624 N N . HIS A 1 81 ? -19.814 4.444 19.370 1.00 81.69 81 HIS A N 1
ATOM 625 C CA . HIS A 1 81 ? -20.875 3.555 19.853 1.00 81.69 81 HIS A CA 1
ATOM 626 C C . HIS A 1 81 ? -20.522 2.879 21.187 1.00 81.69 81 HIS A C 1
ATOM 628 O O . HIS A 1 81 ? -21.361 2.767 22.074 1.00 81.69 81 HIS A O 1
ATOM 634 N N . TYR A 1 82 ? -19.268 2.453 21.364 1.00 78.94 82 TYR A N 1
ATOM 635 C CA . TYR A 1 82 ? -18.839 1.786 22.596 1.00 78.94 82 TYR A CA 1
ATOM 636 C C . TYR A 1 82 ? -18.868 2.703 23.834 1.00 78.94 82 TYR A C 1
ATOM 638 O O . TYR A 1 82 ? -19.028 2.221 24.957 1.00 78.94 82 TYR A O 1
ATOM 646 N N . TYR A 1 83 ? -18.677 4.014 23.648 1.00 74.25 83 TYR A N 1
ATOM 647 C CA . TYR A 1 83 ? -18.635 5.005 24.731 1.00 74.25 83 TYR A CA 1
ATOM 648 C C . TYR A 1 83 ? -19.923 5.837 24.885 1.00 74.25 83 TYR A C 1
ATOM 650 O O . TYR A 1 83 ? -19.964 6.697 25.770 1.00 74.25 83 TYR A O 1
ATOM 658 N N . SER A 1 84 ? -20.946 5.602 24.053 1.00 73.44 84 SER A N 1
ATOM 659 C CA . SER A 1 84 ? -22.280 6.222 24.146 1.00 73.44 84 SER A CA 1
ATOM 660 C C . SER A 1 84 ? -23.220 5.460 25.073 1.00 73.44 84 SER A C 1
ATOM 662 O O . SER A 1 84 ? -23.946 6.127 25.844 1.00 73.44 84 SER A O 1
#